Protein AF-A0A7J3M8S8-F1 (afdb_monomer)

pLDDT: mean 86.11, std 14.71, range [33.69, 97.94]

Mean predicted aligned error: 7.75 Å

Secondary structure (DSSP, 8-state):
--HHHHHHHHHHHHHHHHHHH-TT--TTSTTHHHHHHHHHHHHHHHHHHTT---HHHHHHHHHHHHHH-HHHHHHHHHHHHHHHHHHHHHHHHHHTS--PPPHHHHHHHHHHHHHHHH-TTHHHHHHHHHHHHHHTT--SSHHHHHHHHHHHHHHHHHHHHHH--S-----TTTT-

Sequence (176 aa):
MSAINIRNRIFSLLIEEFENYIPQFKPYTLDYQMVVYASRDLETWLKVKLNTEDNRIIYKNLENYLKNEAADLRVSLNLWASMWLNKWRERVRVLSTKFEMPSDYMEKVRKARKIYQDMEYKFELKNMAIKRLVNQ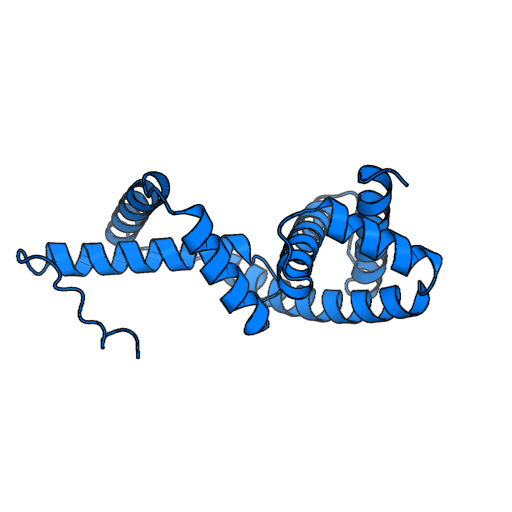GELCMIEFIAENLIIEEIAKRIQKTDKNALLPMLNPLSIY

Foldseek 3Di:
DDLVVLLVVQLVLLQVLVCVVPVPQDCPPPSVVVSVQLSVLVLLLQCLVVVHPDSVVVSVVSVVCVPPPVVVVSVVSSVLSVLQVVVVVVVVVVVVDDDDDDPVLVVLLVVLLVVLVPDPCNVVQLSVQLSVCSVVPNRGPSSVVSVVVSSVVSSVVVVVCVVDVDDPPPPVPPPD

Solvent-accessible surface area (backbone atoms only — not comparable to full-atom values): 10046 Å² total; per-residue (Å²): 132,56,70,67,56,52,51,54,49,51,53,50,52,52,47,58,49,43,47,75,77,33,88,84,62,45,71,90,50,80,54,31,56,56,53,54,51,51,53,51,26,50,51,55,49,47,28,55,76,69,73,41,89,55,65,67,59,53,49,53,51,52,52,49,32,63,73,78,38,46,68,60,49,49,53,53,47,48,54,51,48,55,55,29,48,56,53,44,53,54,50,53,57,53,70,72,47,92,77,83,77,57,68,73,55,52,55,37,44,54,51,18,46,53,55,52,71,71,41,90,62,43,65,60,54,38,51,53,40,35,48,51,40,46,74,72,68,49,54,54,61,41,68,61,50,28,48,49,54,52,30,49,53,43,25,56,49,53,58,51,45,80,74,38,96,61,80,83,74,81,60,86,77,76,81,116

Structure (mmCIF, N/CA/C/O backbone):
data_AF-A0A7J3M8S8-F1
#
_entry.id   AF-A0A7J3M8S8-F1
#
loop_
_atom_site.group_PDB
_atom_site.id
_atom_site.type_symbol
_atom_site.label_atom_id
_atom_site.label_alt_id
_atom_site.label_comp_id
_atom_site.label_asym_id
_atom_site.label_entity_id
_atom_site.label_seq_id
_atom_site.pdbx_PDB_ins_code
_atom_site.Cartn_x
_atom_site.Cartn_y
_atom_site.Cartn_z
_atom_site.occupancy
_atom_site.B_iso_or_equiv
_atom_site.auth_seq_id
_atom_site.auth_comp_id
_atom_site.auth_asym_id
_atom_site.auth_atom_id
_atom_site.pdbx_PDB_model_num
ATOM 1 N N . MET A 1 1 ? 9.195 16.603 -16.903 1.00 60.50 1 MET A N 1
ATOM 2 C CA . MET A 1 1 ? 7.938 16.010 -17.424 1.00 60.50 1 MET A CA 1
ATOM 3 C C . MET A 1 1 ? 6.796 16.432 -16.505 1.00 60.50 1 MET A C 1
ATOM 5 O O . MET A 1 1 ? 7.079 16.876 -15.401 1.00 60.50 1 MET A O 1
ATOM 9 N N . SER A 1 2 ? 5.523 16.336 -16.907 1.00 77.31 2 SER A N 1
ATOM 10 C CA . SER A 1 2 ? 4.421 16.523 -15.944 1.00 77.31 2 SER A CA 1
ATOM 11 C C . SER A 1 2 ? 4.331 15.318 -14.991 1.00 77.31 2 SER A C 1
ATOM 13 O O . SER A 1 2 ? 4.717 14.208 -15.363 1.00 77.31 2 SER A O 1
ATOM 15 N N . ALA A 1 3 ? 3.794 15.505 -13.779 1.00 72.75 3 ALA A N 1
ATOM 16 C CA . ALA A 1 3 ? 3.565 14.406 -12.828 1.00 72.75 3 ALA A CA 1
ATOM 17 C C . ALA A 1 3 ? 2.682 13.290 -13.424 1.00 72.75 3 ALA A C 1
ATOM 19 O O . ALA A 1 3 ? 2.916 12.108 -13.185 1.00 72.75 3 ALA A O 1
ATOM 20 N N . ILE A 1 4 ? 1.716 13.670 -14.267 1.00 76.31 4 ILE A N 1
ATOM 21 C CA . ILE A 1 4 ? 0.846 12.742 -15.001 1.00 76.31 4 ILE A CA 1
ATOM 22 C C . ILE A 1 4 ? 1.667 11.864 -15.954 1.00 76.31 4 ILE A C 1
ATOM 24 O O . ILE A 1 4 ? 1.467 10.653 -15.991 1.00 76.31 4 ILE A O 1
ATOM 28 N N . ASN A 1 5 ? 2.637 12.437 -16.673 1.00 82.88 5 ASN A N 1
ATOM 29 C CA . ASN A 1 5 ? 3.480 11.673 -17.596 1.00 82.88 5 ASN A CA 1
ATOM 30 C C . ASN A 1 5 ? 4.370 10.663 -16.862 1.00 82.88 5 ASN A C 1
ATOM 32 O O . ASN A 1 5 ? 4.528 9.539 -17.333 1.00 82.88 5 ASN A O 1
ATOM 36 N N . ILE A 1 6 ? 4.919 11.036 -15.703 1.00 83.69 6 ILE A N 1
ATOM 37 C CA . ILE A 1 6 ? 5.751 10.135 -14.888 1.00 83.69 6 ILE A CA 1
ATOM 38 C C . ILE A 1 6 ? 4.903 8.985 -14.357 1.00 83.69 6 ILE A C 1
ATOM 40 O O . ILE A 1 6 ? 5.285 7.825 -14.492 1.00 83.69 6 ILE A O 1
A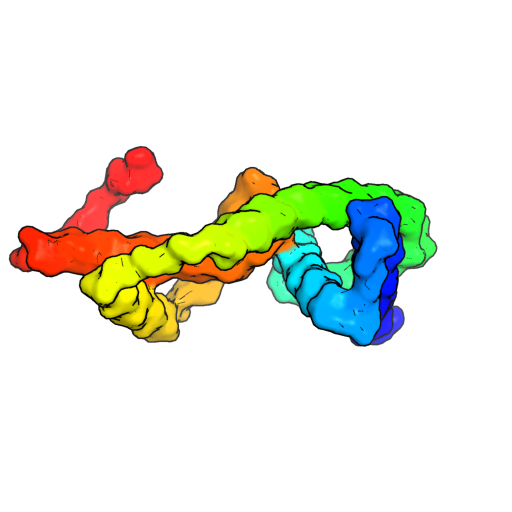TOM 44 N N . ARG A 1 7 ? 3.716 9.291 -13.827 1.00 83.81 7 ARG A N 1
ATOM 45 C CA . ARG A 1 7 ? 2.775 8.276 -13.358 1.00 83.81 7 ARG A CA 1
ATOM 46 C C . ARG A 1 7 ? 2.406 7.306 -14.479 1.00 83.81 7 ARG A C 1
ATOM 48 O O . ARG A 1 7 ? 2.589 6.109 -14.313 1.00 83.81 7 ARG A O 1
ATOM 55 N N . ASN A 1 8 ? 2.012 7.799 -15.652 1.00 87.38 8 ASN A N 1
ATOM 56 C CA . ASN A 1 8 ? 1.704 6.948 -16.808 1.00 87.38 8 ASN A CA 1
ATOM 57 C C . ASN A 1 8 ? 2.889 6.059 -17.222 1.00 87.38 8 ASN A C 1
ATOM 59 O O . ASN A 1 8 ? 2.694 4.908 -17.619 1.00 87.38 8 ASN A O 1
ATOM 63 N N . ARG A 1 9 ? 4.124 6.561 -17.090 1.00 87.69 9 ARG A N 1
ATOM 64 C CA . ARG A 1 9 ? 5.330 5.770 -17.349 1.00 87.69 9 ARG A CA 1
ATOM 65 C C . ARG A 1 9 ? 5.505 4.644 -16.332 1.00 87.69 9 ARG A C 1
ATOM 67 O O . ARG A 1 9 ? 5.770 3.524 -16.745 1.00 87.69 9 ARG A O 1
ATOM 74 N N . ILE A 1 10 ? 5.300 4.911 -15.042 1.00 88.38 10 ILE A N 1
ATOM 75 C CA . ILE A 1 10 ? 5.327 3.882 -13.990 1.00 88.38 10 ILE A CA 1
ATOM 76 C C . ILE A 1 10 ? 4.245 2.825 -14.218 1.00 88.38 10 ILE A C 1
ATOM 78 O O . ILE A 1 10 ? 4.536 1.639 -14.119 1.00 88.38 10 ILE A O 1
ATOM 82 N N . PHE A 1 11 ? 3.027 3.232 -14.584 1.00 91.25 11 PHE A N 1
ATOM 83 C CA . PHE A 1 11 ? 1.962 2.297 -14.958 1.00 91.25 11 PHE A CA 1
ATOM 84 C C . PHE A 1 11 ? 2.388 1.387 -16.112 1.00 91.25 11 PHE A C 1
ATOM 86 O O . PHE A 1 11 ? 2.192 0.181 -16.031 1.00 91.25 11 PHE A O 1
ATOM 93 N N . SER A 1 12 ? 2.990 1.959 -17.159 1.00 91.25 12 SER A N 1
ATOM 94 C CA . SER A 1 12 ? 3.460 1.190 -18.318 1.00 91.25 12 SER A CA 1
ATOM 95 C C . SER A 1 12 ? 4.532 0.177 -17.913 1.00 91.25 12 SER A C 1
ATOM 97 O O . SER A 1 12 ? 4.434 -0.987 -18.273 1.00 91.25 12 SER A O 1
ATOM 99 N N . LEU A 1 13 ? 5.499 0.592 -17.088 1.00 91.44 13 LEU A N 1
ATOM 100 C CA . LEU A 1 13 ? 6.536 -0.308 -16.586 1.00 91.44 13 LEU A CA 1
ATOM 101 C C . LEU A 1 13 ? 5.948 -1.431 -15.719 1.00 91.44 13 LEU A C 1
ATOM 103 O O . LEU A 1 13 ? 6.308 -2.584 -15.896 1.00 91.44 13 LEU A O 1
ATOM 107 N N . LEU A 1 14 ? 5.013 -1.126 -14.814 1.00 94.06 14 LEU A N 1
ATOM 108 C CA . LEU A 1 14 ? 4.341 -2.152 -14.006 1.00 94.06 14 LEU A CA 1
ATOM 109 C C . LEU A 1 14 ? 3.546 -3.141 -14.869 1.00 94.06 14 LEU A C 1
ATOM 111 O O . LEU A 1 14 ? 3.531 -4.327 -14.555 1.00 94.06 14 LEU A O 1
ATOM 115 N N . ILE A 1 15 ? 2.903 -2.670 -15.942 1.00 93.75 15 ILE A N 1
ATOM 116 C CA . ILE A 1 15 ? 2.214 -3.532 -16.912 1.00 93.75 15 ILE A CA 1
ATOM 117 C C . ILE A 1 15 ? 3.210 -4.488 -17.567 1.00 93.75 15 ILE A C 1
ATOM 119 O O . ILE A 1 15 ? 2.980 -5.692 -17.516 1.00 93.75 15 ILE A O 1
ATOM 123 N N . GLU A 1 16 ? 4.321 -3.972 -18.100 1.00 92.06 16 GLU A N 1
ATOM 124 C CA . GLU A 1 16 ? 5.372 -4.791 -18.718 1.00 92.06 16 GLU A CA 1
ATOM 125 C C . GLU A 1 16 ? 5.903 -5.851 -17.740 1.00 92.06 16 GLU A C 1
ATOM 127 O O . GLU A 1 16 ? 6.060 -7.018 -18.097 1.00 92.06 16 GLU A O 1
ATOM 132 N N . GLU A 1 17 ? 6.140 -5.476 -16.479 1.00 91.69 17 GLU A N 1
ATOM 133 C CA . GLU A 1 17 ? 6.574 -6.430 -15.457 1.00 91.69 17 GLU A CA 1
ATOM 134 C C . GLU A 1 17 ? 5.499 -7.490 -15.174 1.00 91.69 17 GLU A C 1
ATOM 136 O O . GLU A 1 17 ? 5.804 -8.678 -15.083 1.00 91.69 17 GLU A O 1
ATOM 141 N N . PHE A 1 18 ? 4.226 -7.109 -15.064 1.00 93.75 18 PHE A N 1
ATOM 142 C CA . PHE A 1 18 ? 3.140 -8.055 -14.793 1.00 93.75 18 PHE A CA 1
ATOM 143 C C . PHE A 1 18 ? 2.870 -9.014 -15.951 1.00 93.75 18 PHE A C 1
ATOM 145 O O . PHE A 1 18 ? 2.607 -10.188 -15.687 1.00 93.75 18 PHE A O 1
ATOM 152 N N . GLU A 1 19 ? 3.007 -8.571 -17.200 1.00 92.44 19 GLU A N 1
ATOM 153 C CA . GLU A 1 19 ? 2.948 -9.438 -18.384 1.00 92.44 19 GLU A CA 1
ATOM 154 C C . GLU A 1 19 ? 4.028 -10.532 -18.336 1.00 92.44 19 GLU A C 1
ATOM 156 O O . GLU A 1 19 ? 3.752 -11.683 -18.675 1.00 92.44 19 GLU A O 1
ATOM 161 N N . ASN A 1 20 ? 5.221 -10.221 -17.813 1.00 90.38 20 ASN A N 1
ATOM 162 C CA . ASN A 1 20 ? 6.291 -11.209 -17.636 1.00 90.38 20 ASN A CA 1
ATOM 163 C C . ASN A 1 20 ? 5.973 -12.248 -16.545 1.00 90.38 20 ASN A C 1
ATOM 165 O O . ASN A 1 20 ? 6.378 -13.406 -16.651 1.00 90.38 20 ASN A O 1
ATOM 169 N N . TYR A 1 21 ? 5.263 -11.855 -15.482 1.00 90.38 21 TYR A N 1
ATOM 170 C CA . TYR A 1 21 ? 4.951 -12.739 -14.350 1.00 90.38 21 TYR A CA 1
ATOM 171 C C . TYR A 1 21 ? 3.628 -13.503 -14.486 1.00 90.38 21 TYR A C 1
ATOM 173 O O . TYR A 1 21 ? 3.411 -14.484 -13.762 1.00 90.38 21 TYR A O 1
ATOM 181 N N . ILE A 1 22 ? 2.711 -13.032 -15.333 1.00 90.06 22 ILE A N 1
ATOM 182 C CA . ILE A 1 22 ? 1.343 -13.540 -15.452 1.00 90.06 22 ILE A CA 1
ATOM 183 C C . ILE A 1 22 ? 0.991 -13.646 -16.948 1.00 90.06 22 ILE A C 1
ATOM 185 O O . ILE A 1 22 ? 0.472 -12.693 -17.524 1.00 90.06 22 ILE A O 1
ATOM 189 N N . PRO A 1 23 ? 1.199 -14.816 -17.581 1.00 87.62 23 PRO A N 1
ATOM 190 C CA . PRO A 1 23 ? 0.982 -14.992 -19.023 1.00 87.62 23 PRO A CA 1
ATOM 191 C C . PRO A 1 23 ? -0.430 -14.640 -19.519 1.00 87.62 23 PRO A C 1
ATOM 193 O O . PRO A 1 23 ? -0.613 -14.266 -20.672 1.00 87.62 23 PRO A O 1
ATOM 196 N N . GLN A 1 24 ? -1.443 -14.777 -18.661 1.00 89.50 24 GLN A N 1
ATOM 197 C CA . GLN A 1 24 ? -2.843 -14.478 -18.970 1.00 89.50 24 GLN A CA 1
ATOM 198 C C . GLN A 1 24 ? -3.287 -13.053 -18.605 1.00 89.50 24 GLN A C 1
ATOM 200 O O . GLN A 1 24 ? -4.478 -12.759 -18.711 1.00 89.50 24 GLN A O 1
ATOM 205 N N . PHE A 1 25 ? -2.376 -12.201 -18.130 1.00 90.12 25 PHE A N 1
ATOM 206 C CA . PHE A 1 25 ? -2.689 -10.844 -17.690 1.00 90.12 25 PHE A CA 1
ATOM 207 C C . PHE A 1 25 ? -3.166 -9.977 -18.853 1.00 90.12 25 PHE A C 1
ATOM 209 O O . PHE A 1 25 ? -2.545 -9.932 -19.915 1.00 90.12 25 PHE A O 1
ATOM 216 N N . LYS A 1 26 ? -4.292 -9.286 -18.655 1.00 89.75 26 LYS A N 1
ATOM 217 C CA . LYS A 1 26 ? -4.911 -8.424 -19.668 1.00 89.75 26 LYS A CA 1
ATOM 218 C C . LYS A 1 26 ? -5.024 -6.986 -19.151 1.00 89.75 26 LYS A C 1
ATOM 220 O O . LYS A 1 26 ? -6.076 -6.623 -18.608 1.00 89.75 26 LYS A O 1
ATOM 225 N N . PRO A 1 27 ? -4.006 -6.130 -19.369 1.00 83.31 27 PRO A N 1
ATOM 226 C CA . PRO A 1 27 ? -3.895 -4.810 -18.735 1.00 83.31 27 PRO A CA 1
ATOM 227 C C . PRO A 1 27 ? -5.006 -3.814 -19.089 1.00 83.31 27 PRO A C 1
ATOM 229 O O . PRO A 1 27 ? -5.148 -2.811 -18.403 1.00 83.31 27 PRO A O 1
ATOM 232 N N . TYR A 1 28 ? -5.811 -4.078 -20.121 1.00 82.81 28 TYR A N 1
ATOM 233 C CA . TYR A 1 28 ? -6.935 -3.228 -20.543 1.00 82.81 28 TYR A CA 1
ATOM 234 C C . TYR A 1 28 ? -8.309 -3.813 -20.176 1.00 82.81 28 TYR A C 1
ATOM 236 O O . TYR A 1 28 ? -9.319 -3.500 -20.803 1.00 82.81 28 TYR A O 1
ATOM 244 N N . THR A 1 29 ? -8.351 -4.698 -19.178 1.00 87.56 29 THR A N 1
ATOM 245 C CA . THR A 1 29 ? -9.580 -5.313 -18.653 1.00 87.56 29 THR A CA 1
ATOM 246 C C . THR A 1 29 ? -9.684 -5.098 -17.137 1.00 87.56 29 THR A C 1
ATOM 248 O O . THR A 1 29 ? -9.144 -4.126 -16.612 1.00 87.56 29 THR A O 1
ATOM 251 N N . LEU A 1 30 ? -10.361 -5.990 -16.407 1.00 83.31 30 LEU A N 1
ATOM 252 C CA . LEU A 1 30 ? -10.434 -5.940 -14.943 1.00 83.31 30 LEU A CA 1
ATOM 253 C C . LEU A 1 30 ? -9.051 -6.043 -14.278 1.00 83.31 30 LEU A C 1
ATOM 255 O O . LEU A 1 30 ? -8.853 -5.472 -13.204 1.00 83.31 30 LEU A O 1
ATOM 259 N N . ASP A 1 31 ? -8.077 -6.680 -14.934 1.00 87.00 31 ASP A N 1
ATOM 260 C CA . ASP A 1 31 ? -6.715 -6.805 -14.406 1.00 87.00 31 ASP A CA 1
ATOM 261 C C . ASP A 1 31 ? -6.000 -5.448 -14.277 1.00 87.00 31 ASP A C 1
ATOM 263 O O . ASP A 1 31 ? -5.075 -5.316 -13.473 1.00 87.00 31 ASP A O 1
ATOM 267 N N . TYR A 1 32 ? -6.467 -4.403 -14.980 1.00 89.50 32 TYR A N 1
ATOM 268 C CA . TYR A 1 32 ? -5.961 -3.035 -14.822 1.00 89.50 32 TYR A CA 1
ATOM 269 C C . TYR A 1 32 ? -6.022 -2.560 -13.365 1.00 89.50 32 TYR A C 1
ATOM 271 O O . TYR A 1 32 ? -5.152 -1.825 -12.892 1.00 89.50 32 TYR A O 1
ATOM 279 N N . GLN A 1 33 ? -7.028 -3.018 -12.616 1.00 89.50 33 GLN A N 1
ATOM 280 C CA . GLN A 1 33 ? -7.192 -2.661 -11.215 1.00 89.50 33 GLN A CA 1
ATOM 281 C C . GLN A 1 33 ? -5.999 -3.124 -10.359 1.00 89.50 33 GLN A C 1
ATOM 283 O O . GLN A 1 33 ? -5.629 -2.436 -9.407 1.00 89.50 33 GLN A O 1
ATOM 288 N N . MET A 1 34 ? -5.346 -4.235 -10.722 1.00 92.00 34 MET A N 1
ATOM 289 C CA . MET A 1 34 ? -4.115 -4.700 -10.073 1.00 92.00 34 MET A CA 1
ATOM 290 C C . MET A 1 34 ? -2.977 -3.689 -10.249 1.00 92.00 34 MET A C 1
ATOM 292 O O . MET A 1 34 ? -2.287 -3.372 -9.284 1.00 92.00 34 MET A O 1
ATOM 296 N N . VAL A 1 35 ? -2.831 -3.121 -11.451 1.00 93.88 35 VAL A N 1
ATOM 297 C CA . VAL A 1 35 ? -1.833 -2.077 -11.752 1.00 93.88 35 VAL A CA 1
ATOM 298 C C . VAL A 1 35 ? -2.102 -0.823 -10.933 1.00 93.88 35 VAL A C 1
ATOM 300 O O . VAL A 1 35 ? -1.180 -0.235 -10.372 1.00 93.88 35 VAL A O 1
ATOM 303 N N . VAL A 1 36 ? -3.372 -0.430 -10.806 1.00 92.50 36 VAL A N 1
ATOM 304 C CA . VAL A 1 36 ? -3.771 0.719 -9.983 1.00 92.50 36 VAL A CA 1
ATOM 305 C C . VAL A 1 36 ? -3.395 0.500 -8.516 1.00 92.50 36 VAL A C 1
ATOM 307 O O . VAL A 1 36 ? -2.874 1.422 -7.885 1.00 92.50 36 VAL A O 1
ATOM 310 N N . TYR A 1 37 ? -3.638 -0.694 -7.967 1.00 93.88 37 TYR A N 1
ATOM 311 C CA . TYR A 1 37 ? -3.239 -1.018 -6.596 1.00 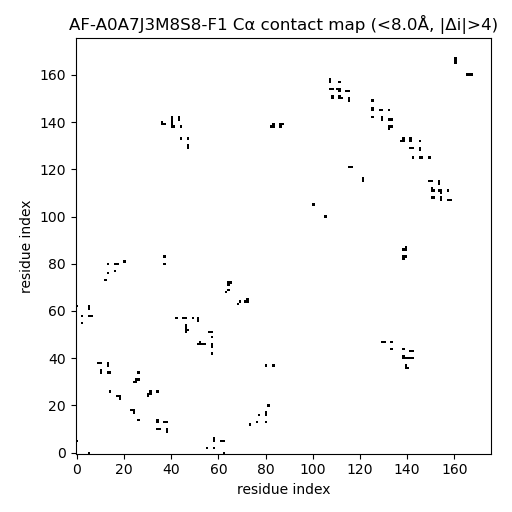93.88 37 TYR A CA 1
ATOM 312 C C . TYR A 1 37 ? -1.721 -1.008 -6.430 1.00 93.88 37 TYR A C 1
ATOM 314 O O . TYR A 1 37 ? -1.223 -0.313 -5.547 1.00 93.88 37 TYR A O 1
ATOM 322 N N . ALA A 1 38 ? -0.992 -1.686 -7.315 1.00 96.00 38 ALA A N 1
ATOM 323 C CA . ALA A 1 38 ? 0.464 -1.732 -7.278 1.00 96.00 38 ALA A CA 1
ATOM 324 C C . ALA A 1 38 ? 1.092 -0.338 -7.394 1.00 96.00 38 ALA A C 1
ATOM 326 O O . ALA A 1 38 ? 1.974 0.004 -6.616 1.00 96.00 38 ALA A O 1
ATOM 327 N N . SER A 1 39 ? 0.600 0.515 -8.296 1.00 94.38 39 SER A N 1
ATOM 328 C CA . SER A 1 39 ? 1.100 1.887 -8.433 1.00 94.38 39 SER A CA 1
ATOM 329 C C . SER A 1 39 ? 0.896 2.704 -7.159 1.00 94.38 39 SER A C 1
ATOM 331 O O . SER A 1 39 ? 1.789 3.457 -6.780 1.00 94.38 39 SER A O 1
ATOM 333 N N . ARG A 1 40 ? -0.260 2.580 -6.494 1.00 94.00 40 ARG A N 1
ATOM 334 C CA . ARG A 1 40 ? -0.525 3.289 -5.231 1.00 94.00 40 ARG A CA 1
ATOM 335 C C . ARG A 1 40 ? 0.372 2.783 -4.109 1.00 94.00 40 ARG A C 1
ATOM 337 O O . ARG A 1 40 ? 0.948 3.580 -3.379 1.00 94.00 40 ARG A O 1
ATOM 344 N N . ASP A 1 41 ? 0.513 1.469 -4.001 1.00 96.81 41 ASP A N 1
ATOM 345 C CA . ASP A 1 41 ? 1.382 0.845 -3.010 1.00 96.81 41 ASP A CA 1
ATOM 346 C C . ASP A 1 41 ? 2.856 1.222 -3.220 1.00 96.81 41 ASP A C 1
ATOM 348 O O . ASP A 1 41 ? 3.564 1.496 -2.251 1.00 96.81 41 ASP A O 1
ATOM 352 N N . LEU A 1 42 ? 3.311 1.309 -4.475 1.00 95.75 42 LEU A N 1
ATOM 353 C CA . LEU A 1 42 ? 4.652 1.777 -4.818 1.00 95.75 42 LEU A CA 1
ATOM 354 C C . LEU A 1 42 ? 4.858 3.238 -4.405 1.00 95.75 42 LEU A C 1
ATOM 356 O O . LEU A 1 42 ? 5.8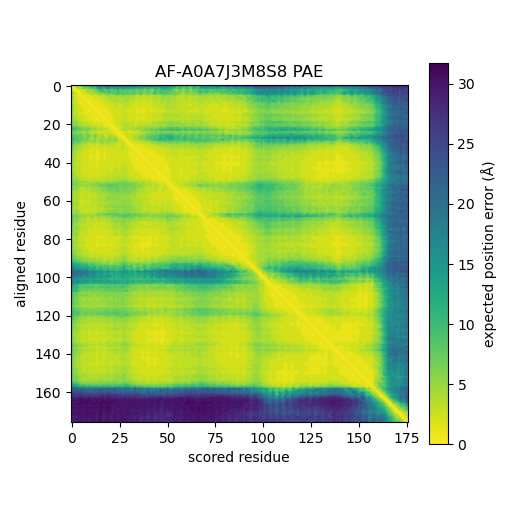76 3.555 -3.795 1.00 95.75 42 LEU A O 1
ATOM 360 N N . GLU A 1 43 ? 3.898 4.123 -4.693 1.00 93.69 43 GLU A N 1
ATOM 361 C CA . GLU A 1 43 ? 3.945 5.525 -4.254 1.00 93.69 43 GLU A CA 1
ATOM 362 C C . GLU A 1 43 ? 4.055 5.617 -2.721 1.00 93.69 43 GLU A C 1
ATOM 364 O O . GLU A 1 43 ? 4.928 6.319 -2.206 1.00 93.69 43 GLU A O 1
ATOM 369 N N . THR A 1 44 ? 3.235 4.865 -1.982 1.00 95.62 44 THR A N 1
ATOM 370 C CA . THR A 1 44 ? 3.275 4.821 -0.510 1.00 95.62 44 THR A CA 1
ATOM 371 C C . THR A 1 44 ? 4.592 4.254 0.015 1.00 95.62 44 THR A C 1
ATOM 373 O O . THR A 1 44 ? 5.167 4.786 0.965 1.00 95.62 44 THR A O 1
ATOM 376 N N . TRP A 1 45 ? 5.124 3.211 -0.615 1.00 96.50 45 TRP A N 1
ATOM 377 C CA . TRP A 1 45 ? 6.426 2.657 -0.259 1.00 96.50 45 TRP A CA 1
ATOM 378 C C . TRP A 1 45 ? 7.558 3.671 -0.482 1.00 96.50 45 TRP A C 1
ATOM 380 O O . TRP A 1 45 ? 8.391 3.867 0.405 1.00 96.50 45 TRP A O 1
ATOM 390 N N . LEU A 1 46 ? 7.554 4.374 -1.620 1.00 94.44 46 LEU A N 1
ATOM 391 C CA . LEU A 1 46 ? 8.537 5.410 -1.944 1.00 94.44 46 LEU A CA 1
ATOM 392 C C . LEU A 1 46 ? 8.470 6.590 -0.973 1.00 94.44 46 LEU A C 1
ATOM 394 O O . LEU A 1 46 ? 9.523 7.062 -0.550 1.00 94.44 46 LEU A O 1
ATOM 398 N N . LYS A 1 47 ? 7.272 7.027 -0.558 1.00 94.62 47 LYS A N 1
ATOM 399 C CA . LYS A 1 47 ? 7.104 8.047 0.498 1.00 94.62 47 LYS A CA 1
ATOM 400 C C . LYS A 1 47 ? 7.868 7.684 1.759 1.00 94.62 47 LYS A C 1
ATOM 402 O O . LYS A 1 47 ? 8.635 8.486 2.289 1.00 94.62 47 LYS A O 1
ATOM 407 N N . VAL A 1 48 ? 7.702 6.443 2.214 1.00 95.56 48 VAL A N 1
ATOM 408 C CA . VAL A 1 48 ? 8.378 5.958 3.418 1.00 95.56 48 VAL A CA 1
ATOM 409 C C . VAL A 1 48 ? 9.888 5.866 3.205 1.00 95.56 48 VAL A C 1
ATOM 411 O O . VAL A 1 48 ? 10.641 6.340 4.053 1.00 95.56 48 VAL A O 1
ATOM 414 N N . LYS A 1 49 ? 10.353 5.293 2.086 1.00 93.31 49 LYS A N 1
ATOM 415 C CA . LYS A 1 49 ? 11.794 5.105 1.830 1.00 93.31 49 LYS A CA 1
ATOM 416 C C . LYS A 1 49 ? 12.549 6.407 1.586 1.00 93.31 49 LYS A C 1
ATOM 418 O O . LYS A 1 49 ? 13.700 6.512 1.992 1.00 93.31 49 LYS A O 1
ATOM 423 N N . LEU A 1 50 ? 11.899 7.400 0.990 1.00 92.12 50 LEU A N 1
ATOM 424 C CA . LEU A 1 50 ? 12.451 8.742 0.791 1.00 92.12 50 LEU A CA 1
ATOM 425 C C . LEU A 1 50 ? 12.175 9.678 1.979 1.00 92.12 50 LEU A C 1
ATOM 427 O O . LEU A 1 50 ? 12.567 10.841 1.935 1.00 92.12 50 LEU A O 1
ATOM 431 N N . ASN A 1 51 ? 11.494 9.183 3.021 1.00 92.94 51 ASN A N 1
ATOM 432 C CA . ASN A 1 51 ? 11.070 9.940 4.197 1.00 92.94 51 ASN A CA 1
ATOM 433 C C . ASN A 1 51 ? 10.391 11.278 3.835 1.00 92.94 51 ASN A C 1
ATOM 435 O O . ASN A 1 51 ? 10.734 12.337 4.362 1.00 92.94 51 ASN A O 1
ATOM 439 N N . THR A 1 52 ? 9.437 11.233 2.904 1.00 92.19 52 THR A N 1
ATOM 440 C CA . THR A 1 52 ? 8.708 12.407 2.419 1.00 92.19 52 THR A CA 1
ATOM 441 C C . THR A 1 52 ? 7.241 12.093 2.170 1.00 92.19 52 THR A C 1
ATOM 443 O O . THR A 1 52 ? 6.902 11.025 1.673 1.00 92.19 52 THR A O 1
ATOM 446 N N . GLU A 1 53 ? 6.370 13.053 2.465 1.00 87.38 53 GLU A N 1
ATOM 447 C CA . GLU A 1 53 ? 4.951 12.994 2.093 1.00 87.38 53 GLU A CA 1
ATOM 448 C C . GLU A 1 53 ? 4.666 13.754 0.782 1.00 87.38 53 GLU A C 1
ATOM 450 O O . GLU A 1 53 ? 3.559 13.692 0.244 1.00 87.38 53 GLU A O 1
ATOM 455 N N . ASP A 1 54 ? 5.662 14.468 0.239 1.00 89.00 54 ASP A N 1
ATOM 456 C CA . ASP A 1 54 ? 5.505 15.293 -0.957 1.00 89.00 54 ASP A CA 1
ATOM 457 C C . ASP A 1 54 ? 5.702 14.470 -2.236 1.00 89.00 54 ASP A C 1
ATOM 459 O O . ASP A 1 54 ? 6.821 14.151 -2.652 1.00 89.00 54 ASP A O 1
ATOM 463 N N . ASN A 1 55 ? 4.592 14.198 -2.922 1.00 86.50 55 ASN A N 1
ATOM 464 C CA . ASN A 1 55 ? 4.581 13.504 -4.209 1.00 86.50 55 ASN A CA 1
ATOM 465 C C . ASN A 1 55 ? 5.493 14.161 -5.261 1.00 86.50 55 ASN A C 1
ATOM 467 O O . ASN A 1 55 ? 6.019 13.470 -6.131 1.00 86.50 55 ASN A O 1
ATOM 471 N N . ARG A 1 56 ? 5.721 15.481 -5.203 1.00 87.88 56 ARG A N 1
ATOM 472 C CA . ARG A 1 56 ? 6.605 16.181 -6.150 1.00 87.88 56 ARG A CA 1
ATOM 473 C C . ARG A 1 56 ? 8.049 15.712 -6.015 1.00 87.88 56 ARG A C 1
ATOM 475 O O . ARG A 1 56 ? 8.739 15.599 -7.025 1.00 87.88 56 ARG A O 1
ATOM 482 N N . ILE A 1 57 ? 8.491 15.408 -4.794 1.00 89.19 57 ILE A N 1
ATOM 483 C CA . ILE A 1 57 ? 9.836 14.889 -4.524 1.00 89.19 57 ILE A CA 1
ATOM 484 C C . ILE A 1 57 ? 9.968 13.479 -5.103 1.00 89.19 57 ILE A C 1
ATOM 486 O O . ILE A 1 57 ? 10.945 13.190 -5.791 1.00 89.19 57 ILE A O 1
ATOM 490 N N . ILE A 1 58 ? 8.955 12.631 -4.911 1.00 90.62 58 ILE A N 1
ATOM 491 C CA . ILE A 1 58 ? 8.919 11.274 -5.477 1.00 90.62 58 ILE A CA 1
ATOM 492 C C . ILE A 1 58 ? 9.004 11.328 -6.999 1.00 90.62 58 ILE A C 1
ATOM 494 O O . ILE A 1 58 ? 9.882 10.707 -7.591 1.00 90.62 58 ILE A O 1
ATOM 498 N N . TYR A 1 59 ? 8.132 12.110 -7.640 1.00 89.50 59 TYR A N 1
ATOM 499 C CA . TYR A 1 59 ? 8.104 12.206 -9.096 1.00 89.50 59 TYR A CA 1
ATOM 500 C C . TYR A 1 59 ? 9.391 12.804 -9.660 1.00 89.50 59 TYR A C 1
ATOM 502 O O . TYR A 1 59 ? 9.884 12.313 -10.671 1.00 89.50 59 TYR A O 1
ATOM 510 N N . LYS A 1 60 ? 9.991 13.796 -8.993 1.00 89.62 60 LYS A N 1
ATOM 511 C CA . LYS A 1 60 ? 11.293 14.340 -9.396 1.00 89.62 60 LYS A CA 1
ATOM 512 C C . LYS A 1 60 ? 12.399 13.281 -9.333 1.00 89.62 60 LYS A C 1
ATOM 514 O O . LYS A 1 60 ? 13.187 13.189 -10.270 1.00 89.62 60 LYS A O 1
ATOM 519 N N . ASN A 1 61 ? 12.442 12.475 -8.270 1.00 88.81 61 ASN A N 1
ATOM 520 C CA . ASN A 1 61 ? 13.411 11.382 -8.148 1.00 88.81 61 ASN A CA 1
ATOM 521 C C . ASN A 1 61 ? 13.188 10.314 -9.224 1.00 88.81 61 ASN A C 1
ATOM 523 O O . ASN A 1 61 ? 14.133 9.935 -9.909 1.00 88.81 61 ASN A O 1
ATOM 527 N N . LEU A 1 62 ? 11.941 9.888 -9.441 1.00 88.81 62 LEU A N 1
ATOM 528 C CA . LEU A 1 62 ? 11.601 8.935 -10.501 1.00 88.81 62 LEU A CA 1
ATOM 529 C C . LEU A 1 62 ? 11.960 9.468 -11.893 1.00 88.81 62 LEU A C 1
ATOM 531 O O . LEU A 1 62 ? 12.494 8.722 -12.707 1.00 88.81 62 LEU A O 1
ATOM 535 N N . GLU A 1 63 ? 11.719 10.752 -12.173 1.00 89.75 63 GLU A N 1
ATOM 536 C CA . GLU A 1 63 ? 12.134 11.376 -13.434 1.00 89.75 63 GLU A CA 1
ATOM 537 C C . GLU A 1 63 ? 13.658 11.355 -13.603 1.00 89.75 63 GLU A C 1
ATOM 539 O O . GLU A 1 63 ? 14.141 11.108 -14.707 1.00 89.75 63 GLU A O 1
ATOM 544 N N . ASN A 1 64 ? 14.415 11.591 -12.529 1.00 89.62 64 ASN A N 1
ATOM 545 C CA . ASN A 1 64 ? 15.873 11.524 -12.554 1.00 89.62 64 ASN A CA 1
ATOM 546 C C . ASN A 1 64 ? 16.368 10.104 -12.866 1.00 89.62 64 ASN A C 1
ATOM 548 O O . ASN A 1 64 ? 17.188 9.935 -13.766 1.00 89.62 64 ASN A O 1
ATOM 552 N N . TYR A 1 65 ? 15.816 9.089 -12.195 1.00 89.00 65 TYR A N 1
ATOM 553 C CA . TYR A 1 65 ? 16.139 7.686 -12.464 1.00 89.00 65 TYR A CA 1
ATOM 554 C C . TYR A 1 65 ? 15.774 7.274 -13.893 1.00 89.00 65 TYR A C 1
ATOM 556 O O . TYR A 1 65 ? 16.581 6.665 -14.583 1.00 89.00 65 TYR A O 1
ATOM 564 N N . LEU A 1 66 ? 14.603 7.680 -14.393 1.00 87.94 66 LEU A N 1
ATOM 565 C CA . LEU A 1 66 ? 14.190 7.405 -15.774 1.00 87.94 66 LEU A CA 1
ATOM 566 C C . LEU A 1 66 ? 15.126 8.023 -16.822 1.00 87.94 66 LEU A C 1
ATOM 568 O O . LEU A 1 66 ? 15.220 7.495 -17.927 1.00 87.94 66 LEU A O 1
ATOM 572 N N . LYS A 1 67 ? 15.775 9.150 -16.510 1.00 88.62 67 LYS A N 1
ATOM 573 C CA . LYS A 1 67 ? 16.685 9.848 -17.429 1.00 88.62 67 LYS A CA 1
ATOM 574 C C . LYS A 1 67 ? 18.110 9.314 -17.372 1.00 88.62 67 LYS A C 1
ATOM 576 O O . LYS A 1 67 ? 18.726 9.160 -18.420 1.00 88.62 67 LYS A O 1
ATOM 581 N N . ASN A 1 68 ? 18.617 9.068 -16.169 1.00 91.06 68 ASN A N 1
ATOM 582 C CA . ASN A 1 68 ? 20.045 8.849 -15.948 1.00 91.06 68 ASN A CA 1
ATOM 583 C C . ASN A 1 68 ? 20.388 7.386 -15.635 1.00 91.06 68 ASN A C 1
ATOM 585 O O . ASN A 1 68 ? 21.494 6.951 -15.926 1.00 91.06 68 ASN A O 1
ATOM 589 N N . GLU A 1 69 ? 19.448 6.624 -15.072 1.00 90.19 69 GLU A N 1
ATOM 590 C CA . GLU A 1 69 ? 19.682 5.297 -14.477 1.00 90.19 69 GLU A CA 1
ATOM 591 C C . GLU A 1 69 ? 18.515 4.340 -14.803 1.00 90.19 69 GLU A C 1
ATOM 593 O O . GLU A 1 69 ? 18.025 3.577 -13.969 1.00 90.19 69 GLU A O 1
ATOM 598 N N . ALA A 1 70 ? 18.008 4.405 -16.040 1.00 87.69 70 ALA A N 1
ATOM 599 C CA . ALA A 1 70 ? 16.773 3.716 -16.424 1.00 87.69 70 ALA A CA 1
ATOM 600 C C . ALA A 1 70 ? 16.859 2.185 -16.274 1.00 87.69 70 ALA A C 1
ATOM 602 O O . ALA A 1 70 ? 15.861 1.540 -15.950 1.00 87.69 70 ALA A O 1
ATOM 603 N N . ALA A 1 71 ? 18.044 1.608 -16.501 1.00 89.56 71 ALA A N 1
ATOM 604 C CA . ALA A 1 71 ? 18.285 0.178 -16.332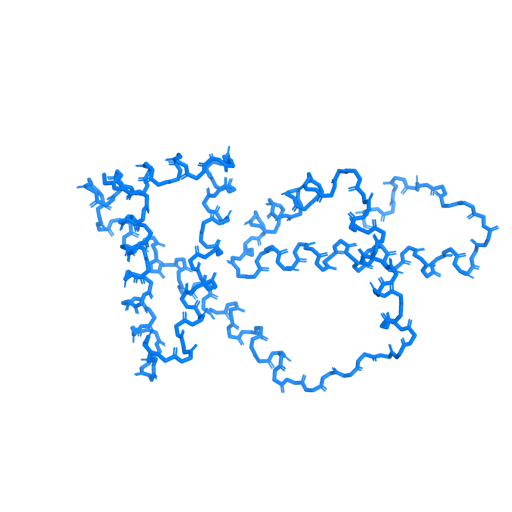 1.00 89.56 71 ALA A CA 1
ATOM 605 C C . ALA A 1 71 ? 18.171 -0.245 -14.857 1.00 89.56 71 ALA A C 1
ATOM 607 O O . ALA A 1 71 ? 17.464 -1.205 -14.550 1.00 89.56 71 ALA A O 1
ATOM 608 N N . ASP A 1 72 ? 18.782 0.516 -13.947 1.00 89.62 72 ASP A N 1
ATOM 609 C CA . ASP A 1 72 ? 18.765 0.236 -12.508 1.00 89.62 72 ASP A CA 1
ATOM 610 C C . ASP A 1 72 ? 17.368 0.420 -11.916 1.00 89.62 72 ASP A C 1
ATOM 612 O O . ASP A 1 72 ? 16.913 -0.390 -11.099 1.00 89.62 72 ASP A O 1
ATOM 616 N N . LEU A 1 73 ? 16.639 1.438 -12.384 1.00 89.69 73 LEU A N 1
ATOM 617 C CA . LEU A 1 73 ? 15.233 1.617 -12.040 1.00 89.69 73 LEU A CA 1
ATOM 618 C C . LEU A 1 73 ? 14.407 0.402 -12.460 1.00 89.69 73 LEU A C 1
ATOM 620 O O . LEU A 1 73 ? 13.578 -0.063 -11.680 1.00 89.69 73 LEU A O 1
ATOM 624 N N . ARG A 1 74 ? 14.631 -0.123 -13.669 1.00 89.75 74 ARG A N 1
ATOM 625 C CA . ARG A 1 74 ? 13.904 -1.294 -14.168 1.00 89.75 74 ARG A CA 1
ATOM 626 C C . ARG A 1 74 ? 14.193 -2.536 -13.331 1.00 89.75 74 ARG A C 1
ATOM 628 O O . ARG A 1 74 ? 13.254 -3.224 -12.949 1.00 89.75 74 ARG A O 1
ATOM 635 N N . VAL A 1 75 ? 15.456 -2.790 -12.986 1.00 92.06 75 VAL A N 1
ATOM 636 C CA . VAL A 1 75 ? 15.838 -3.911 -12.106 1.00 92.06 75 VAL A CA 1
ATOM 637 C C . VAL A 1 75 ? 15.190 -3.767 -10.728 1.00 92.06 75 VAL A C 1
ATOM 639 O O . VAL A 1 75 ? 14.598 -4.715 -10.212 1.00 92.06 75 VAL A O 1
ATOM 642 N N . SER A 1 76 ? 15.238 -2.566 -10.151 1.00 92.12 76 SER A N 1
ATOM 643 C CA . SER A 1 76 ? 14.638 -2.279 -8.844 1.00 92.12 76 SER A CA 1
ATOM 644 C C . SER A 1 76 ? 13.120 -2.460 -8.860 1.00 92.12 76 SER A C 1
ATOM 646 O O . SER A 1 76 ? 12.548 -3.038 -7.935 1.00 92.12 76 SER A O 1
ATOM 648 N N . LEU A 1 77 ? 12.463 -1.994 -9.924 1.00 92.94 77 LEU A N 1
ATOM 649 C CA . LEU A 1 77 ? 11.022 -2.117 -10.096 1.00 92.94 77 LEU A CA 1
ATOM 650 C C . LEU A 1 77 ? 10.604 -3.570 -10.333 1.00 92.94 77 LEU A C 1
ATOM 652 O O . LEU A 1 77 ? 9.616 -3.997 -9.746 1.00 92.94 77 LEU A O 1
ATOM 656 N N . ASN A 1 78 ? 11.361 -4.338 -11.120 1.00 93.00 78 ASN A N 1
ATOM 657 C CA . ASN A 1 78 ? 11.133 -5.768 -11.316 1.00 93.00 78 ASN A CA 1
ATOM 658 C C . ASN A 1 78 ? 11.198 -6.532 -9.983 1.00 93.00 78 ASN A C 1
ATOM 660 O O . ASN A 1 78 ? 10.278 -7.288 -9.660 1.00 93.00 78 ASN A O 1
ATOM 664 N N . LEU A 1 79 ? 12.236 -6.283 -9.174 1.00 94.56 79 LEU A N 1
ATOM 665 C CA . LEU A 1 79 ? 12.370 -6.887 -7.849 1.00 94.56 79 LEU A CA 1
ATOM 666 C C . LEU A 1 79 ? 11.183 -6.509 -6.956 1.00 94.56 79 LEU A C 1
ATOM 668 O O . LEU A 1 79 ? 10.537 -7.388 -6.383 1.00 94.56 79 LEU A O 1
ATOM 672 N N . TRP A 1 80 ? 10.851 -5.219 -6.879 1.00 96.38 80 TRP A N 1
ATOM 673 C CA . TRP A 1 80 ? 9.719 -4.737 -6.091 1.00 96.38 80 TRP A CA 1
ATOM 674 C C . TRP A 1 80 ? 8.389 -5.357 -6.548 1.00 96.38 80 TRP A C 1
ATOM 676 O O . TRP A 1 80 ? 7.624 -5.850 -5.7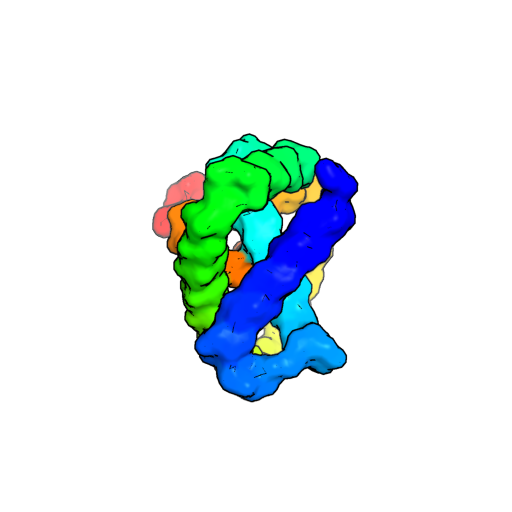18 1.00 96.38 80 TRP A O 1
ATOM 686 N N . ALA A 1 81 ? 8.136 -5.405 -7.859 1.00 96.12 81 ALA A N 1
ATOM 687 C CA . ALA A 1 81 ? 6.926 -5.969 -8.452 1.00 96.12 81 ALA A CA 1
ATOM 688 C C . ALA A 1 81 ? 6.793 -7.466 -8.148 1.00 96.12 81 ALA A C 1
ATOM 690 O O . ALA A 1 81 ? 5.705 -7.922 -7.799 1.00 96.12 81 ALA A O 1
ATOM 691 N N . SER A 1 82 ? 7.897 -8.219 -8.196 1.00 95.31 82 SER A N 1
ATOM 692 C CA . SER A 1 82 ? 7.915 -9.643 -7.841 1.00 95.31 82 SER A CA 1
ATOM 693 C C . SER A 1 82 ? 7.489 -9.877 -6.384 1.00 95.31 82 SER A C 1
ATOM 695 O O . SER A 1 82 ? 6.635 -10.722 -6.099 1.00 95.31 82 SER A O 1
ATOM 697 N N . MET A 1 83 ? 8.012 -9.070 -5.454 1.00 96.12 83 MET A N 1
ATOM 698 C CA . MET A 1 83 ? 7.676 -9.149 -4.032 1.00 96.12 83 MET A CA 1
ATOM 699 C C . MET A 1 83 ? 6.226 -8.724 -3.783 1.00 96.12 83 MET A C 1
ATOM 701 O O . MET A 1 83 ? 5.505 -9.381 -3.028 1.00 96.12 83 MET A O 1
ATOM 705 N N . TRP A 1 84 ? 5.782 -7.650 -4.443 1.00 97.50 84 TRP A N 1
ATOM 706 C CA . TRP A 1 84 ? 4.405 -7.172 -4.373 1.00 97.50 84 TRP A CA 1
ATOM 707 C C . TRP A 1 84 ? 3.420 -8.234 -4.874 1.00 97.50 84 TRP A C 1
ATOM 709 O O . TRP A 1 84 ? 2.429 -8.512 -4.200 1.00 97.50 84 TRP A O 1
ATOM 719 N N . LEU A 1 85 ? 3.717 -8.890 -6.001 1.00 95.44 85 LEU A N 1
ATOM 720 C CA . LEU A 1 85 ? 2.880 -9.943 -6.580 1.00 95.44 85 LEU A CA 1
ATOM 721 C C . LEU A 1 85 ? 2.743 -11.158 -5.664 1.00 95.44 85 LEU A C 1
ATOM 723 O O . LEU A 1 85 ? 1.641 -11.691 -5.534 1.00 95.44 85 LEU A O 1
ATOM 727 N N . ASN A 1 86 ? 3.823 -11.587 -5.008 1.00 94.69 86 ASN A N 1
ATOM 728 C CA . ASN A 1 86 ? 3.763 -12.692 -4.047 1.00 94.69 86 ASN A CA 1
ATOM 729 C C . ASN A 1 86 ? 2.762 -12.385 -2.925 1.00 94.69 86 ASN A C 1
ATOM 731 O O . ASN A 1 86 ? 1.839 -13.158 -2.668 1.00 94.69 86 ASN A O 1
ATOM 735 N N . LYS A 1 87 ? 2.871 -11.187 -2.351 1.00 94.62 87 LYS A N 1
ATOM 736 C CA . LYS A 1 87 ? 1.977 -10.684 -1.306 1.00 94.62 87 LYS A CA 1
ATOM 737 C C . LYS A 1 87 ? 0.536 -10.483 -1.796 1.00 94.62 87 LYS A C 1
ATOM 739 O O . LYS A 1 87 ? -0.418 -10.761 -1.070 1.00 94.62 87 LYS A O 1
ATOM 744 N N . TRP A 1 88 ? 0.350 -10.024 -3.031 1.00 93.50 88 TRP A N 1
ATOM 745 C CA . TRP A 1 88 ? -0.968 -9.893 -3.653 1.00 93.50 88 TRP A CA 1
ATOM 746 C C . TRP A 1 88 ? -1.658 -11.254 -3.819 1.00 93.50 88 TRP A C 1
ATOM 748 O O . TRP A 1 88 ? -2.825 -11.401 -3.453 1.00 93.50 88 TRP A O 1
ATOM 758 N N . ARG A 1 89 ? -0.939 -12.271 -4.313 1.00 91.25 89 ARG A N 1
ATOM 759 C CA . ARG A 1 89 ? -1.470 -13.635 -4.498 1.00 91.25 89 ARG A CA 1
ATOM 760 C C . ARG A 1 89 ? -1.930 -14.252 -3.180 1.00 91.25 89 ARG A C 1
ATOM 762 O O . ARG A 1 89 ? -3.007 -14.845 -3.142 1.00 91.25 89 ARG A O 1
ATOM 769 N N . GLU A 1 90 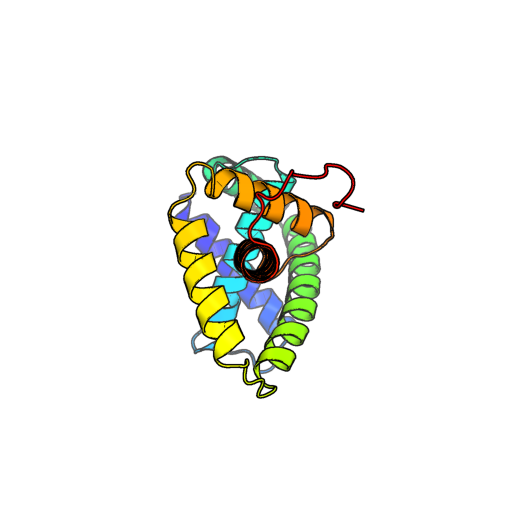? -1.156 -14.079 -2.108 1.00 90.19 90 GLU A N 1
ATOM 770 C CA . GLU A 1 90 ? -1.547 -14.500 -0.756 1.00 90.19 90 GLU A CA 1
ATOM 771 C C . GLU A 1 90 ? -2.897 -13.888 -0.359 1.00 90.19 90 GLU A C 1
ATOM 773 O O . GLU A 1 90 ? -3.814 -14.599 0.053 1.00 90.19 90 GLU A O 1
ATOM 778 N N . ARG A 1 91 ? -3.058 -12.576 -0.557 1.00 87.62 91 ARG A N 1
ATOM 779 C CA . ARG A 1 91 ? -4.274 -11.844 -0.178 1.00 87.62 91 ARG A CA 1
ATOM 780 C C . ARG A 1 91 ? -5.488 -12.227 -1.011 1.00 87.62 91 ARG A C 1
ATOM 782 O O . ARG A 1 91 ? -6.549 -12.473 -0.446 1.00 87.62 91 ARG A O 1
ATOM 789 N N . VAL A 1 92 ? -5.347 -12.326 -2.332 1.00 83.69 92 VAL A N 1
ATOM 790 C CA . VAL A 1 92 ? -6.454 -12.741 -3.209 1.00 83.69 92 VAL A CA 1
ATOM 791 C C . VAL A 1 92 ? -6.913 -14.162 -2.878 1.00 83.69 92 VAL A C 1
ATOM 793 O O . VAL A 1 92 ? -8.113 -14.423 -2.871 1.00 83.69 92 VAL A O 1
ATOM 796 N N . ARG A 1 93 ? -5.988 -15.064 -2.522 1.00 82.88 93 ARG A N 1
ATOM 797 C CA . ARG A 1 93 ? -6.322 -16.423 -2.073 1.00 82.88 93 ARG A CA 1
ATOM 798 C C . ARG A 1 93 ? -7.083 -16.441 -0.744 1.00 82.88 93 ARG A C 1
ATOM 800 O O . ARG A 1 93 ? -7.973 -17.265 -0.557 1.00 82.88 93 ARG A O 1
ATOM 807 N N . VAL A 1 94 ? -6.746 -15.553 0.188 1.00 76.50 94 VAL A N 1
ATOM 808 C CA . VAL A 1 94 ? -7.508 -15.420 1.439 1.00 76.50 94 VAL A CA 1
ATOM 809 C C . VAL A 1 94 ? -8.911 -14.881 1.154 1.00 76.50 94 VAL A C 1
ATOM 811 O O . VAL A 1 94 ? -9.881 -15.446 1.644 1.00 76.50 94 VAL A O 1
ATOM 814 N N . LEU A 1 95 ? -9.039 -13.850 0.312 1.00 71.81 95 LEU A N 1
ATOM 815 C CA . LEU A 1 95 ? -10.332 -13.243 -0.035 1.00 71.81 95 LEU A CA 1
ATOM 816 C C . LEU A 1 95 ? -11.270 -14.187 -0.799 1.00 71.81 95 LEU A C 1
ATOM 81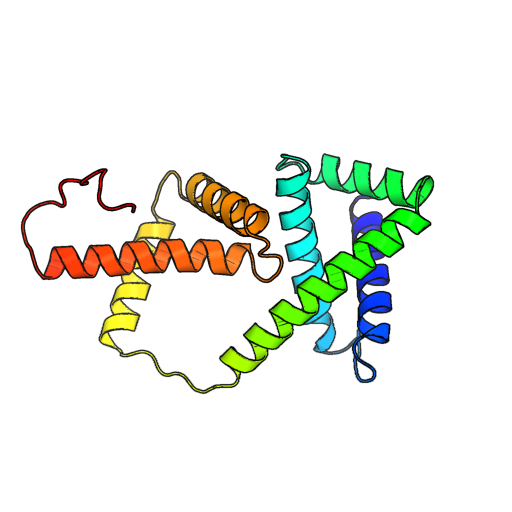8 O O . LEU A 1 95 ? -12.486 -14.038 -0.703 1.00 71.81 95 LEU A O 1
ATOM 822 N N . SER A 1 96 ? -10.738 -15.161 -1.542 1.00 69.00 96 SER A N 1
ATOM 823 C CA . SER A 1 96 ? -11.553 -16.193 -2.195 1.00 69.00 96 SER A CA 1
ATOM 824 C C . SER A 1 96 ? -12.064 -17.264 -1.228 1.00 69.00 96 SER A C 1
ATOM 826 O O . SER A 1 96 ? -12.942 -18.050 -1.587 1.00 69.00 96 SER A O 1
ATOM 828 N N . THR A 1 97 ? -11.557 -17.291 0.007 1.00 74.81 97 THR A N 1
ATOM 829 C CA . THR A 1 97 ? -12.045 -18.181 1.058 1.00 74.81 97 THR A CA 1
ATOM 830 C C . THR A 1 97 ? -13.212 -17.500 1.766 1.00 74.81 97 THR A C 1
ATOM 832 O O . THR A 1 97 ? -13.062 -16.423 2.339 1.00 74.81 97 THR A O 1
ATOM 835 N N . LYS A 1 98 ? -14.403 -18.106 1.715 1.00 64.38 98 LYS A N 1
ATOM 836 C CA . LYS A 1 98 ? -15.609 -17.519 2.307 1.00 64.38 98 LYS A CA 1
ATOM 837 C C . LYS A 1 98 ? -15.487 -17.515 3.835 1.00 64.38 98 LYS A C 1
ATOM 839 O O . LYS A 1 98 ? -15.678 -18.541 4.480 1.00 64.38 98 LYS A O 1
ATOM 844 N N . PHE A 1 99 ? -15.148 -16.361 4.399 1.00 72.75 99 PHE A N 1
ATOM 845 C CA . PHE A 1 99 ? -15.100 -16.133 5.838 1.00 72.75 99 PHE A CA 1
ATOM 846 C C . PHE A 1 99 ? -16.236 -15.195 6.236 1.00 72.75 99 PHE A C 1
ATOM 848 O O . PHE A 1 99 ? -16.303 -14.055 5.776 1.00 72.75 99 PHE A O 1
ATOM 855 N N . GLU A 1 100 ? -17.143 -15.685 7.077 1.00 77.12 100 GLU A N 1
ATOM 856 C CA . GLU A 1 100 ? -18.241 -14.891 7.622 1.00 77.12 100 GLU A CA 1
ATOM 857 C C . GLU A 1 100 ? -17.897 -14.488 9.055 1.00 77.12 100 GLU A C 1
ATOM 859 O O . GLU A 1 100 ? -17.655 -15.325 9.925 1.00 77.12 100 GLU A O 1
ATOM 864 N N . MET A 1 101 ? -17.842 -13.179 9.290 1.00 76.88 101 MET A N 1
ATOM 865 C CA . MET A 1 101 ? -17.571 -12.626 10.610 1.00 76.88 101 MET A CA 1
ATOM 866 C C . MET A 1 101 ? -18.828 -12.683 11.489 1.00 76.88 101 MET A C 1
ATOM 868 O O . MET A 1 101 ? -19.904 -12.319 11.008 1.00 76.88 101 MET A O 1
ATOM 872 N N . PRO A 1 102 ? -18.716 -13.047 12.782 1.00 85.81 102 PRO A N 1
ATOM 873 C CA . PRO A 1 102 ? -19.847 -13.000 13.706 1.00 85.81 102 PRO A CA 1
ATOM 874 C C . PRO A 1 102 ? -20.492 -11.606 13.749 1.00 85.81 102 PRO A C 1
ATOM 876 O O . PRO A 1 102 ? -19.788 -10.592 13.800 1.00 85.81 102 PRO A O 1
ATOM 879 N N . SER A 1 103 ? -21.826 -11.542 13.786 1.00 83.06 103 SER A N 1
ATOM 880 C CA . SER A 1 103 ? -22.599 -10.285 13.781 1.00 83.06 103 SER A CA 1
ATOM 881 C C . SER A 1 103 ? -22.180 -9.315 14.890 1.00 83.06 103 SER A C 1
ATOM 883 O O . SER A 1 103 ? -22.031 -8.115 14.658 1.00 83.06 103 SER A O 1
ATOM 885 N N . ASP A 1 104 ? -21.911 -9.840 16.083 1.00 83.62 104 ASP A N 1
ATOM 886 C CA . ASP A 1 104 ? -21.504 -9.043 17.243 1.00 83.62 104 ASP A CA 1
ATOM 887 C C . ASP A 1 104 ? -20.126 -8.409 17.049 1.00 83.62 104 ASP A C 1
ATOM 889 O O . ASP A 1 104 ? -19.853 -7.309 17.536 1.00 83.62 104 ASP A O 1
ATOM 893 N N . TYR A 1 105 ? -19.237 -9.100 16.333 1.00 85.25 105 TYR A N 1
ATOM 894 C CA . TYR A 1 105 ? -17.930 -8.566 15.975 1.00 85.25 105 TYR A CA 1
ATOM 895 C C . TYR A 1 105 ? -18.061 -7.489 14.892 1.00 85.25 105 TYR A C 1
ATOM 897 O O . TYR A 1 105 ? -17.435 -6.433 14.996 1.00 85.25 105 TYR A O 1
ATOM 905 N N . MET A 1 106 ? -18.937 -7.698 13.905 1.00 86.94 106 MET A N 1
ATOM 906 C CA . MET A 1 106 ? -19.223 -6.717 12.853 1.00 86.94 106 MET A CA 1
ATOM 907 C C . MET A 1 106 ? -19.723 -5.383 13.420 1.00 86.94 106 MET A C 1
ATOM 909 O O . MET A 1 106 ? -19.241 -4.321 13.018 1.00 86.94 106 MET A O 1
ATOM 913 N N . GLU A 1 107 ? -20.630 -5.415 14.398 1.00 89.38 107 GLU A N 1
ATOM 914 C CA . GLU A 1 107 ? -21.133 -4.197 15.041 1.00 89.38 107 GLU A CA 1
ATOM 915 C C . GLU A 1 107 ? -20.032 -3.456 15.816 1.00 89.38 107 GLU A C 1
ATOM 917 O O . GLU A 1 107 ? -19.961 -2.224 15.796 1.00 89.38 107 GLU A O 1
ATOM 922 N N . LYS A 1 108 ? -19.106 -4.189 16.442 1.00 88.38 108 LYS A N 1
ATOM 923 C CA . LYS A 1 108 ? -17.945 -3.596 17.126 1.00 88.38 108 LYS A CA 1
ATOM 924 C C . LYS A 1 108 ? -16.978 -2.946 16.151 1.00 88.38 108 LYS A C 1
ATOM 926 O O . LYS A 1 108 ? -16.569 -1.813 16.385 1.00 88.38 108 LYS A O 1
ATOM 931 N N . VAL A 1 109 ? -16.657 -3.613 15.043 1.00 91.56 109 VAL A N 1
ATOM 932 C CA . VAL A 1 109 ? -15.835 -3.032 13.970 1.00 91.56 109 VAL A CA 1
ATOM 933 C C . VAL A 1 109 ? -16.488 -1.764 13.426 1.00 91.56 109 VAL A C 1
ATOM 935 O O . VAL A 1 109 ? -15.807 -0.766 13.201 1.00 91.56 109 VAL A O 1
ATOM 938 N N . ARG A 1 110 ? -17.816 -1.754 13.268 1.00 92.94 110 ARG A N 1
ATOM 939 C CA . ARG A 1 110 ? -18.558 -0.567 12.830 1.00 92.94 110 ARG A CA 1
ATOM 940 C C . ARG A 1 110 ? -18.431 0.590 13.823 1.00 92.94 110 ARG A C 1
ATOM 942 O O . ARG A 1 110 ? -18.181 1.717 13.402 1.00 92.94 110 ARG A O 1
ATOM 949 N N . LYS A 1 111 ? -18.563 0.330 15.129 1.00 94.12 1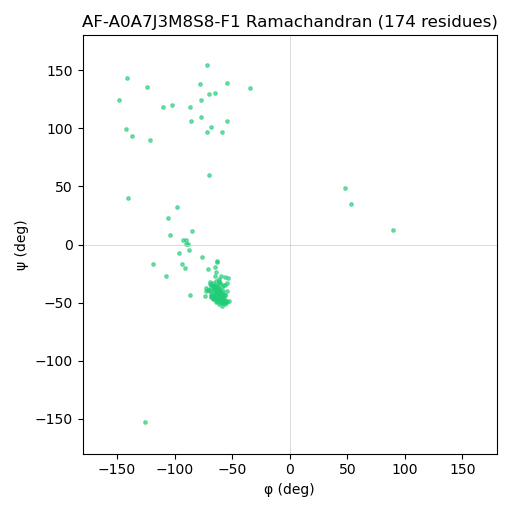11 LYS A N 1
ATOM 950 C CA . LYS A 1 111 ? -18.335 1.337 16.183 1.00 94.12 111 LYS A CA 1
ATOM 951 C C . LYS A 1 111 ? -16.886 1.836 16.186 1.00 94.12 111 LYS A C 1
ATOM 953 O O . LYS A 1 111 ? -16.662 3.040 16.228 1.00 94.12 111 LYS A O 1
ATOM 958 N N . ALA A 1 112 ? -15.918 0.930 16.070 1.00 95.06 112 ALA A N 1
ATOM 959 C CA . ALA A 1 112 ? -14.498 1.259 16.016 1.00 95.06 112 ALA A CA 1
ATOM 960 C C . ALA A 1 112 ? -14.139 2.132 14.805 1.00 95.06 112 ALA A C 1
ATOM 962 O O . ALA A 1 112 ? -13.386 3.090 14.954 1.00 95.06 112 ALA A O 1
ATOM 963 N N . ARG A 1 113 ? -14.729 1.867 13.629 1.00 95.81 113 ARG A N 1
ATOM 964 C CA . ARG A 1 113 ? -14.581 2.722 12.439 1.00 95.81 113 ARG A CA 1
ATOM 965 C C . ARG A 1 113 ? -15.054 4.148 12.694 1.00 95.81 113 ARG A C 1
ATOM 967 O O . ARG A 1 113 ? -14.347 5.070 12.314 1.00 95.81 113 ARG A O 1
ATOM 974 N N . LYS A 1 114 ? -16.206 4.329 13.350 1.00 95.94 114 LYS A N 1
ATOM 975 C CA . LYS A 1 114 ? -16.710 5.668 13.701 1.00 95.94 114 LYS A CA 1
ATOM 976 C C . LYS A 1 114 ? -15.746 6.399 14.630 1.00 95.94 114 LYS A C 1
ATOM 978 O O . LYS A 1 114 ? -15.320 7.497 14.311 1.00 95.94 114 LYS A O 1
ATOM 983 N N . ILE A 1 115 ? -15.315 5.734 15.705 1.00 95.06 115 ILE A N 1
ATOM 984 C CA . ILE A 1 115 ? -14.329 6.296 16.639 1.00 95.06 115 ILE A CA 1
ATOM 985 C C . ILE A 1 115 ? -13.060 6.711 15.892 1.00 95.06 115 ILE A C 1
ATOM 987 O O . ILE A 1 115 ? -12.608 7.836 16.049 1.00 95.06 115 ILE A O 1
ATOM 991 N N . TYR A 1 116 ? -12.514 5.836 15.044 1.00 95.94 116 TYR A N 1
ATOM 992 C CA . TYR A 1 116 ? -11.324 6.142 14.250 1.00 95.94 116 TYR A CA 1
ATOM 993 C C . TYR A 1 116 ? -11.528 7.333 13.300 1.00 95.94 116 TYR A C 1
ATOM 995 O O . TYR A 1 116 ? -10.631 8.159 13.142 1.00 95.94 116 TYR A O 1
ATOM 1003 N N . GLN A 1 117 ? -12.703 7.449 12.675 1.00 95.06 117 GLN A N 1
ATOM 1004 C CA . GLN A 1 117 ? -13.027 8.563 11.780 1.00 95.06 117 GLN A CA 1
ATOM 1005 C C . GLN A 1 117 ? -13.061 9.913 12.504 1.00 95.06 117 GLN A C 1
ATOM 1007 O O . GLN A 1 117 ? -12.633 10.905 11.903 1.00 95.06 117 GLN A O 1
ATOM 1012 N N . ASP A 1 118 ? -13.505 9.914 13.761 1.00 95.56 118 ASP A N 1
ATOM 1013 C CA . ASP A 1 118 ? -13.650 11.095 14.617 1.00 95.56 118 ASP A CA 1
ATOM 1014 C C . ASP A 1 118 ? -12.362 11.446 15.395 1.00 95.56 118 ASP A C 1
ATOM 1016 O O . ASP A 1 118 ? -12.308 12.471 16.074 1.00 95.56 118 ASP A O 1
ATOM 1020 N N . MET A 1 119 ? -11.304 10.628 15.304 1.00 94.00 119 MET A N 1
ATOM 1021 C CA . MET A 1 119 ? -10.020 10.909 15.956 1.00 94.00 119 MET A CA 1
ATOM 1022 C C . MET A 1 119 ? -9.293 12.089 15.301 1.00 94.00 119 MET A C 1
ATOM 1024 O O . MET A 1 119 ? -9.035 12.083 14.096 1.00 94.00 119 MET A O 1
ATOM 1028 N N . GLU A 1 120 ? -8.866 13.043 16.133 1.00 94.62 120 GLU A N 1
ATOM 1029 C CA . GLU A 1 120 ? -8.092 14.228 15.734 1.00 94.62 120 GLU A CA 1
ATOM 1030 C C . GLU A 1 120 ? -6.801 13.847 14.985 1.00 94.62 120 GLU A C 1
ATOM 1032 O O . GLU A 1 120 ? -6.581 14.295 13.864 1.00 94.62 120 GLU A O 1
ATOM 1037 N N . TYR A 1 121 ? -6.012 12.923 15.546 1.00 93.62 121 TYR A N 1
ATOM 1038 C CA . TYR A 1 121 ? -4.697 12.519 15.020 1.00 93.62 121 TYR A CA 1
ATOM 1039 C C . TYR A 1 121 ? -4.727 11.228 14.177 1.00 93.62 121 TYR A C 1
ATOM 1041 O O . TYR A 1 121 ? -3.800 10.407 14.203 1.00 93.62 121 TYR A O 1
ATOM 1049 N N . LYS A 1 122 ? -5.831 10.966 13.461 1.00 95.12 122 LYS A N 1
ATOM 1050 C CA . LYS A 1 122 ? -6.005 9.709 12.702 1.00 95.12 122 LYS A CA 1
ATOM 1051 C C . LYS A 1 122 ? -4.998 9.540 11.562 1.00 95.12 122 LYS A C 1
ATOM 1053 O O . LYS A 1 122 ? -4.642 8.405 11.230 1.00 95.12 122 LYS A O 1
ATOM 1058 N N . PHE A 1 123 ? -4.561 10.647 10.959 1.00 94.31 123 PHE A N 1
ATOM 1059 C CA . PHE A 1 123 ? -3.621 10.642 9.840 1.00 94.31 123 PHE A CA 1
ATOM 1060 C C . PHE A 1 123 ? -2.208 10.313 10.318 1.00 94.31 123 PHE A C 1
ATOM 1062 O O . PHE A 1 123 ? -1.548 9.459 9.732 1.00 94.31 123 PHE A O 1
ATOM 1069 N N . GLU A 1 124 ? -1.773 10.914 11.421 1.00 95.56 124 GLU A N 1
ATOM 1070 C CA . GLU A 1 124 ? -0.492 10.652 12.071 1.00 95.56 124 GLU A CA 1
ATOM 1071 C C . GLU A 1 124 ? -0.410 9.195 12.516 1.00 95.56 124 GLU A C 1
ATOM 1073 O O . GLU A 1 124 ? 0.562 8.508 12.199 1.00 95.56 124 GLU A O 1
ATOM 1078 N N . LEU A 1 125 ? -1.464 8.692 13.167 1.00 96.50 125 LEU A N 1
ATOM 1079 C CA . LEU A 1 125 ? -1.542 7.296 13.588 1.00 96.50 125 LEU A CA 1
ATOM 1080 C C . LEU A 1 125 ? -1.455 6.337 12.391 1.00 96.50 125 LEU A C 1
ATOM 1082 O O . LEU A 1 125 ? -0.680 5.377 12.422 1.00 96.50 125 LEU A O 1
ATOM 1086 N N . LYS A 1 126 ? -2.199 6.615 11.310 1.00 96.88 126 LYS A N 1
ATOM 1087 C CA . LYS A 1 126 ? -2.130 5.825 10.070 1.00 96.88 126 LYS A CA 1
ATOM 1088 C C . LYS A 1 126 ? -0.727 5.864 9.468 1.00 96.88 126 LYS A C 1
ATOM 1090 O O . LYS A 1 126 ? -0.197 4.815 9.114 1.00 96.88 126 LYS A O 1
ATOM 1095 N N . ASN A 1 127 ? -0.095 7.032 9.410 1.00 96.00 127 ASN A N 1
ATOM 1096 C CA . ASN A 1 127 ? 1.254 7.191 8.868 1.00 96.00 127 ASN A CA 1
ATOM 1097 C C . ASN A 1 127 ? 2.307 6.452 9.704 1.00 96.00 127 ASN A C 1
ATOM 1099 O O . ASN A 1 127 ? 3.216 5.841 9.139 1.00 96.00 127 ASN A O 1
ATOM 1103 N N . MET A 1 128 ? 2.181 6.437 11.034 1.00 96.62 128 MET A N 1
ATOM 1104 C CA . MET A 1 128 ? 3.042 5.631 11.905 1.00 96.62 128 MET A CA 1
ATOM 1105 C C . MET A 1 128 ? 2.902 4.134 11.603 1.00 96.62 128 MET A C 1
ATOM 1107 O O . MET A 1 128 ? 3.912 3.442 11.449 1.00 96.62 128 MET A O 1
ATOM 1111 N N . ALA A 1 129 ? 1.668 3.643 11.457 1.00 97.75 129 ALA A N 1
ATOM 1112 C CA . ALA A 1 129 ? 1.401 2.253 11.101 1.00 97.75 129 ALA A CA 1
ATOM 1113 C C . ALA A 1 129 ? 1.945 1.901 9.703 1.00 97.75 129 ALA A C 1
ATOM 1115 O O . ALA A 1 129 ? 2.636 0.895 9.555 1.00 97.75 129 ALA A O 1
ATOM 1116 N N . ILE A 1 130 ? 1.728 2.759 8.699 1.00 97.94 130 ILE A N 1
ATOM 1117 C CA . ILE A 1 130 ? 2.273 2.606 7.339 1.00 97.94 130 ILE A CA 1
ATOM 1118 C C . ILE A 1 130 ? 3.800 2.498 7.372 1.00 97.94 130 ILE A C 1
ATOM 1120 O O . ILE A 1 130 ? 4.364 1.555 6.816 1.00 97.94 130 ILE A O 1
ATOM 1124 N N . LYS A 1 131 ? 4.484 3.427 8.055 1.00 97.56 131 LYS A N 1
ATOM 1125 C CA . LYS A 1 131 ? 5.951 3.412 8.170 1.00 97.56 131 LYS A CA 1
ATOM 1126 C C . LYS A 1 131 ? 6.444 2.118 8.809 1.00 97.56 131 LYS A C 1
ATOM 1128 O O . LYS A 1 131 ? 7.419 1.535 8.335 1.00 97.56 131 LYS A O 1
ATOM 1133 N N . ARG A 1 132 ? 5.766 1.640 9.858 1.00 97.44 132 ARG A N 1
ATOM 1134 C CA . ARG A 1 132 ? 6.113 0.375 10.514 1.00 97.44 132 ARG A CA 1
ATOM 1135 C C . ARG A 1 132 ? 5.952 -0.816 9.570 1.00 97.44 132 ARG A C 1
ATOM 1137 O O . ARG A 1 132 ? 6.890 -1.599 9.462 1.00 97.44 132 ARG A O 1
ATOM 1144 N N . LEU A 1 133 ? 4.823 -0.914 8.869 1.00 97.75 133 LEU A N 1
ATOM 1145 C CA . LEU A 1 133 ? 4.536 -1.984 7.907 1.00 97.75 133 LEU A CA 1
ATOM 1146 C C . LEU A 1 133 ? 5.577 -2.033 6.784 1.00 97.75 133 LEU A C 1
ATOM 1148 O O . LEU A 1 133 ? 6.176 -3.080 6.544 1.00 97.75 133 LEU A O 1
ATOM 1152 N N . VAL A 1 134 ? 5.873 -0.891 6.158 1.00 97.25 134 VAL A N 1
ATOM 1153 C CA . VAL A 1 134 ? 6.886 -0.806 5.093 1.00 97.25 134 VAL A CA 1
ATOM 1154 C C . VAL A 1 134 ? 8.273 -1.205 5.596 1.00 97.25 134 VAL A C 1
ATOM 1156 O O . VAL A 1 134 ? 9.022 -1.890 4.896 1.00 97.25 134 VAL A O 1
ATOM 1159 N N . ASN A 1 135 ? 8.637 -0.807 6.815 1.00 96.00 135 ASN A N 1
ATOM 1160 C CA . ASN A 1 135 ? 9.922 -1.180 7.409 1.00 96.00 135 ASN A CA 1
ATOM 1161 C C . ASN A 1 135 ? 9.999 -2.660 7.806 1.00 96.00 135 ASN A C 1
ATOM 1163 O O . ASN A 1 135 ? 11.098 -3.193 7.901 1.00 96.00 135 ASN A O 1
ATOM 1167 N N . GLN A 1 136 ? 8.859 -3.327 7.984 1.00 95.88 136 GLN A N 1
ATOM 1168 C CA . GLN A 1 136 ? 8.766 -4.775 8.186 1.00 95.88 136 GLN A CA 1
ATOM 1169 C C . GLN A 1 136 ? 8.621 -5.563 6.873 1.00 95.88 136 GLN A C 1
ATOM 1171 O O . GLN A 1 136 ? 8.500 -6.784 6.906 1.00 95.88 136 GLN A O 1
ATOM 1176 N N . GLY A 1 137 ? 8.670 -4.890 5.720 1.00 94.25 137 GLY A N 1
ATOM 1177 C CA . GLY A 1 137 ? 8.634 -5.533 4.407 1.00 94.25 137 GLY A CA 1
ATOM 1178 C C . GLY A 1 137 ? 7.234 -5.723 3.826 1.00 94.25 137 GLY A C 1
ATOM 1179 O O . GLY A 1 137 ? 7.090 -6.437 2.835 1.00 94.25 137 GLY A O 1
ATOM 1180 N N . GLU A 1 138 ? 6.203 -5.087 4.389 1.00 95.94 138 GLU A N 1
ATOM 1181 C CA . GLU A 1 138 ? 4.901 -5.047 3.729 1.00 95.94 138 GLU A CA 1
ATOM 1182 C C . GLU A 1 138 ? 4.893 -4.036 2.585 1.00 95.94 138 GLU A C 1
ATOM 1184 O O . GLU A 1 138 ? 5.202 -2.857 2.757 1.00 95.94 138 GLU A O 1
ATOM 1189 N N . LEU A 1 139 ? 4.542 -4.531 1.398 1.00 95.56 139 LEU A N 1
ATOM 1190 C CA . LEU A 1 139 ? 4.579 -3.772 0.147 1.00 95.56 139 LEU A CA 1
ATOM 1191 C C . LEU A 1 139 ? 3.212 -3.641 -0.513 1.00 95.56 139 LEU A C 1
ATOM 1193 O O . LEU A 1 139 ? 3.067 -2.818 -1.398 1.00 95.56 139 LEU A O 1
ATOM 1197 N N . CYS A 1 140 ? 2.229 -4.454 -0.128 1.00 96.31 140 CYS A N 1
ATOM 1198 C CA . CYS A 1 140 ? 0.954 -4.562 -0.833 1.00 96.31 140 CYS A CA 1
ATOM 1199 C C . CYS A 1 140 ? -0.218 -4.283 0.119 1.00 96.31 140 CYS A C 1
ATOM 1201 O O . CYS A 1 140 ? -0.232 -4.772 1.249 1.00 96.31 140 CYS A O 1
ATOM 1203 N N . MET A 1 141 ? -1.193 -3.494 -0.342 1.00 94.81 141 MET A N 1
ATOM 1204 C CA . MET A 1 141 ? -2.343 -2.998 0.421 1.00 94.81 141 MET A CA 1
ATOM 1205 C C . MET A 1 141 ? -1.956 -2.282 1.727 1.00 94.81 141 MET A C 1
ATOM 1207 O O . MET A 1 141 ? -2.673 -2.372 2.725 1.00 94.81 141 MET A O 1
ATOM 1211 N N . ILE A 1 142 ? -0.828 -1.565 1.734 1.00 96.19 142 ILE A N 1
ATOM 1212 C CA . ILE A 1 142 ? -0.189 -1.051 2.960 1.00 96.19 142 ILE A CA 1
ATOM 1213 C C . ILE A 1 142 ? -1.156 -0.160 3.749 1.00 96.19 142 ILE A C 1
ATOM 1215 O O . ILE A 1 142 ? -1.350 -0.348 4.949 1.00 96.19 142 ILE A O 1
ATOM 1219 N N . GLU A 1 143 ? -1.800 0.788 3.066 1.00 96.25 143 GLU A N 1
ATOM 1220 C CA . GLU A 1 143 ? -2.741 1.713 3.699 1.00 96.25 143 GLU A CA 1
ATOM 1221 C C . GLU A 1 143 ? -3.973 1.014 4.274 1.00 96.25 143 GLU A C 1
ATOM 1223 O O . GLU A 1 143 ? -4.429 1.366 5.361 1.00 96.25 143 GLU A O 1
ATOM 1228 N N . PHE A 1 144 ? -4.505 0.030 3.547 1.00 94.44 144 PHE A N 1
ATOM 1229 C CA . PHE A 1 144 ? -5.685 -0.724 3.959 1.00 94.44 144 PHE A CA 1
ATOM 1230 C C . PHE A 1 144 ? -5.388 -1.576 5.194 1.00 94.44 144 PHE A C 1
ATOM 1232 O O . PHE A 1 144 ? -6.199 -1.642 6.117 1.00 94.44 144 PHE A O 1
ATOM 1239 N N . ILE A 1 145 ? -4.216 -2.210 5.236 1.00 94.94 145 ILE A N 1
ATOM 1240 C CA . ILE A 1 145 ? -3.774 -2.992 6.392 1.00 94.94 145 ILE A CA 1
ATOM 1241 C C . ILE A 1 145 ? -3.550 -2.073 7.588 1.00 94.94 145 ILE A C 1
ATOM 1243 O O . ILE A 1 145 ? -4.059 -2.366 8.663 1.00 94.94 145 ILE A O 1
ATOM 1247 N N . ALA A 1 146 ? -2.851 -0.949 7.403 1.00 97.62 146 ALA A N 1
ATOM 1248 C CA . ALA A 1 146 ? -2.619 0.026 8.466 1.00 97.62 146 ALA A CA 1
ATOM 1249 C C . ALA A 1 146 ? -3.936 0.483 9.111 1.00 97.62 146 ALA A C 1
ATOM 1251 O O . ALA A 1 146 ? -4.080 0.446 10.331 1.00 97.62 146 ALA A O 1
ATOM 1252 N N . GLU A 1 147 ? -4.913 0.865 8.288 1.00 96.81 147 GLU A N 1
ATOM 1253 C CA . GLU A 1 147 ? -6.222 1.314 8.754 1.00 96.81 147 GLU A CA 1
ATOM 1254 C C . GLU A 1 147 ? -6.995 0.201 9.476 1.00 96.81 147 GLU A C 1
ATOM 1256 O O . GLU A 1 147 ? -7.510 0.422 10.573 1.00 96.81 147 GLU A O 1
ATOM 1261 N N . ASN A 1 148 ? -7.039 -1.014 8.921 1.00 95.00 148 ASN A N 1
ATOM 1262 C CA . ASN A 1 148 ? -7.747 -2.118 9.569 1.00 95.00 148 ASN A CA 1
ATOM 1263 C C . ASN A 1 148 ? -7.076 -2.576 10.869 1.00 95.00 148 ASN A C 1
ATOM 1265 O O . ASN A 1 148 ? -7.801 -2.900 11.803 1.00 95.00 148 ASN A O 1
ATOM 1269 N N . LEU A 1 149 ? -5.742 -2.550 10.972 1.00 96.12 149 LEU A N 1
ATOM 1270 C CA . LEU A 1 149 ? -5.036 -2.842 12.226 1.00 96.12 149 LEU A CA 1
ATOM 1271 C C . LEU A 1 149 ? -5.438 -1.857 13.330 1.00 96.12 149 LEU A C 1
ATOM 1273 O O . LEU A 1 149 ? -5.719 -2.264 14.455 1.00 96.12 149 LEU A O 1
ATOM 1277 N N . ILE A 1 150 ? -5.526 -0.564 13.005 1.00 96.69 150 ILE A N 1
ATOM 1278 C CA . ILE A 1 150 ? -5.971 0.464 13.955 1.00 96.69 150 ILE A CA 1
ATOM 1279 C C . ILE A 1 150 ? -7.420 0.208 14.386 1.00 96.69 150 ILE A C 1
ATOM 1281 O O . ILE A 1 150 ? -7.723 0.200 15.581 1.00 96.69 150 ILE A O 1
ATOM 1285 N N . ILE A 1 151 ? -8.317 -0.029 13.426 1.00 95.94 151 ILE A N 1
ATOM 1286 C CA . ILE A 1 151 ? -9.735 -0.307 13.695 1.00 95.94 151 ILE A CA 1
ATOM 1287 C C . ILE A 1 151 ? -9.892 -1.560 14.560 1.00 95.94 151 ILE A C 1
ATOM 1289 O O . ILE A 1 151 ? -10.699 -1.567 15.491 1.00 95.94 151 ILE A O 1
ATOM 1293 N N . GLU A 1 152 ? -9.133 -2.615 14.277 1.00 93.12 152 GLU A N 1
ATOM 1294 C CA . GLU A 1 152 ? -9.163 -3.860 15.036 1.00 93.12 152 GLU A CA 1
ATOM 1295 C C . GLU A 1 152 ? -8.714 -3.641 16.486 1.00 93.12 152 GLU A C 1
ATOM 1297 O O . GLU A 1 152 ? -9.377 -4.111 17.413 1.00 93.12 152 GLU A O 1
ATOM 1302 N N . GLU A 1 153 ? -7.651 -2.867 16.708 1.00 94.19 153 GLU A N 1
ATOM 1303 C CA . GLU A 1 153 ? -7.194 -2.536 18.059 1.00 94.19 153 GLU A CA 1
ATOM 1304 C C . GLU A 1 153 ? -8.194 -1.672 18.834 1.00 94.19 153 GLU A C 1
ATOM 1306 O O . GLU A 1 153 ? -8.411 -1.891 20.030 1.00 94.19 153 GLU A O 1
ATOM 1311 N N . ILE A 1 154 ? -8.884 -0.742 18.170 1.00 93.56 154 ILE A N 1
ATOM 1312 C CA . ILE A 1 154 ? -9.994 -0.001 18.784 1.00 93.56 154 ILE A CA 1
ATOM 1313 C C . ILE A 1 154 ? -11.135 -0.967 19.143 1.00 93.56 154 ILE A C 1
ATOM 1315 O O . ILE A 1 154 ? -11.637 -0.933 20.268 1.00 93.56 154 ILE A O 1
ATOM 1319 N N . ALA A 1 155 ? -11.517 -1.875 18.240 1.00 91.38 155 ALA A N 1
ATOM 1320 C CA . ALA A 1 155 ? -12.585 -2.848 18.478 1.00 91.38 155 ALA A CA 1
ATOM 1321 C C . ALA A 1 155 ? -12.274 -3.788 19.660 1.00 91.38 155 ALA A C 1
ATOM 1323 O O . ALA A 1 155 ? -13.148 -4.043 20.495 1.00 91.38 155 ALA A O 1
ATOM 1324 N N . LYS A 1 156 ? -11.021 -4.249 19.790 1.00 88.44 156 LYS A N 1
ATOM 1325 C CA . LYS A 1 156 ? -10.541 -5.039 20.942 1.00 88.44 156 LYS A CA 1
ATOM 1326 C C . LYS A 1 156 ? -10.633 -4.259 22.253 1.00 88.44 156 LYS A C 1
ATOM 1328 O O . LYS A 1 156 ? -10.963 -4.833 23.292 1.00 88.44 156 LYS A O 1
ATOM 1333 N N . ARG A 1 157 ? -10.369 -2.950 22.232 1.00 86.62 157 ARG A N 1
ATOM 1334 C CA . ARG A 1 157 ? -10.477 -2.092 23.424 1.00 86.62 157 ARG A CA 1
ATOM 1335 C C . ARG A 1 157 ? -11.928 -1.867 23.844 1.00 86.62 157 ARG A C 1
ATOM 1337 O O . ARG A 1 157 ? -12.205 -1.973 25.034 1.00 86.62 157 ARG A O 1
ATOM 1344 N N . ILE A 1 158 ? -12.855 -1.697 22.896 1.00 83.44 158 ILE A N 1
ATOM 1345 C CA . ILE A 1 158 ? -14.303 -1.662 23.186 1.00 83.44 158 ILE A CA 1
ATOM 1346 C C . ILE A 1 158 ? -14.736 -2.949 23.909 1.00 83.44 158 ILE A C 1
ATOM 1348 O O . ILE A 1 158 ? -15.430 -2.888 24.921 1.00 83.44 158 ILE A O 1
ATOM 1352 N N . GLN A 1 159 ? -14.259 -4.118 23.456 1.00 62.66 159 GLN A N 1
ATOM 1353 C CA . GLN A 1 159 ? -14.567 -5.408 24.089 1.00 62.66 159 GLN A CA 1
ATOM 1354 C C . GLN A 1 159 ? -14.101 -5.494 25.553 1.00 62.66 159 GLN A C 1
ATOM 1356 O O . GLN A 1 159 ? -14.753 -6.162 26.357 1.00 62.66 159 GLN A O 1
ATOM 1361 N N . LYS A 1 160 ? -12.982 -4.848 25.905 1.00 59.19 160 LYS A N 1
ATOM 1362 C CA . LYS A 1 160 ? -12.489 -4.797 27.290 1.00 59.19 160 LYS A CA 1
ATOM 1363 C C . LYS A 1 160 ? -13.348 -3.881 28.165 1.00 59.19 160 LYS A C 1
ATOM 1365 O O . LYS A 1 160 ? -13.597 -4.235 29.311 1.00 59.19 160 LYS A O 1
ATOM 1370 N N . THR A 1 161 ? -13.833 -2.761 27.629 1.00 56.88 161 THR A N 1
ATOM 1371 C CA . THR A 1 161 ? -14.690 -1.812 28.360 1.00 56.88 161 THR A CA 1
ATOM 1372 C C . THR A 1 161 ? -16.093 -2.366 28.621 1.00 56.88 161 THR A C 1
ATOM 1374 O O . THR A 1 161 ? -16.588 -2.223 29.733 1.00 56.88 161 THR A O 1
ATOM 1377 N N . ASP A 1 162 ? -16.697 -3.091 27.672 1.00 55.94 162 ASP A N 1
ATOM 1378 C CA . ASP A 1 162 ? -17.997 -3.759 27.894 1.00 55.94 162 ASP A CA 1
ATOM 1379 C C . ASP A 1 162 ? -17.926 -4.847 28.985 1.00 55.94 162 ASP A C 1
ATOM 1381 O O . ASP A 1 162 ? -18.936 -5.184 29.599 1.00 55.94 162 ASP A O 1
ATOM 1385 N N . LYS A 1 163 ? -16.735 -5.408 29.240 1.00 52.44 163 LYS A N 1
ATOM 1386 C CA . LYS A 1 163 ? -16.509 -6.411 30.294 1.00 52.44 163 LYS A CA 1
ATOM 1387 C C . LYS A 1 163 ? -16.045 -5.820 31.625 1.00 52.44 163 LYS A C 1
ATOM 1389 O O . LYS A 1 163 ? -16.143 -6.510 32.630 1.00 52.44 163 LYS A O 1
ATOM 1394 N N . ASN A 1 164 ? -15.560 -4.579 31.640 1.00 45.12 164 ASN A N 1
ATOM 1395 C CA . ASN A 1 164 ? -15.095 -3.885 32.836 1.00 45.12 164 ASN A CA 1
ATOM 1396 C C . ASN A 1 164 ? -15.486 -2.406 32.753 1.00 45.12 164 ASN A C 1
ATOM 1398 O O . ASN A 1 164 ? -14.790 -1.595 32.140 1.00 45.12 164 ASN A O 1
ATOM 1402 N N . ALA A 1 165 ? -16.573 -2.056 33.437 1.00 44.03 165 ALA A N 1
ATOM 1403 C CA . ALA A 1 165 ? -16.973 -0.685 33.723 1.00 44.03 165 ALA A CA 1
ATOM 1404 C C . ALA A 1 165 ? -16.023 -0.024 34.744 1.00 44.03 165 ALA A C 1
ATOM 1406 O O . ALA A 1 165 ? -16.451 0.369 35.817 1.00 44.03 165 ALA A O 1
ATOM 1407 N N . LEU A 1 166 ? -14.731 0.083 34.427 1.00 44.75 166 LEU A N 1
ATOM 1408 C CA . LEU A 1 166 ? -13.758 0.955 35.087 1.00 44.75 166 LEU A CA 1
ATOM 1409 C C . LEU A 1 166 ? -12.731 1.366 34.022 1.00 44.75 166 LEU A C 1
ATOM 1411 O O . LEU A 1 166 ? -12.177 0.516 33.327 1.00 44.75 166 LEU A O 1
ATOM 1415 N N . LEU A 1 167 ? -12.555 2.679 33.858 1.00 41.47 167 LEU A N 1
ATOM 1416 C CA . LEU A 1 167 ? -11.711 3.356 32.863 1.00 41.47 167 LEU A CA 1
ATOM 1417 C C . LEU A 1 167 ? -10.420 2.579 32.532 1.00 41.47 167 LEU A C 1
ATOM 1419 O O . LEU A 1 167 ? -9.725 2.150 33.457 1.00 41.47 167 LEU A O 1
ATOM 1423 N N . PRO A 1 168 ? -10.034 2.428 31.248 1.00 44.81 168 PRO A N 1
ATOM 1424 C CA . PRO A 1 168 ? -8.788 1.766 30.917 1.00 44.81 168 PRO A CA 1
ATOM 1425 C C . PRO A 1 168 ? -7.640 2.691 31.312 1.00 44.81 168 PRO A C 1
ATOM 1427 O O . PRO A 1 168 ? -7.256 3.594 30.570 1.00 44.81 168 PRO A O 1
ATOM 1430 N N . MET A 1 169 ? -7.080 2.447 32.494 1.00 42.34 169 MET A N 1
ATOM 1431 C CA . MET A 1 169 ? -5.737 2.882 32.834 1.00 42.34 169 MET A CA 1
ATOM 1432 C C . MET A 1 169 ? -4.832 2.315 31.737 1.00 42.34 169 MET A C 1
ATOM 1434 O O . MET A 1 169 ? -4.664 1.099 31.627 1.00 42.34 169 MET A O 1
ATOM 1438 N N . LEU A 1 170 ? -4.357 3.185 30.843 1.00 46.59 170 LEU A N 1
ATOM 1439 C CA . LEU A 1 170 ? -3.414 2.828 29.791 1.00 46.59 170 LEU A CA 1
ATOM 1440 C C . LEU A 1 170 ? -2.173 2.269 30.483 1.00 46.59 170 LEU A C 1
ATOM 1442 O O . LEU A 1 170 ? -1.344 3.031 30.963 1.00 46.59 170 LEU A O 1
ATOM 1446 N N . ASN A 1 171 ? -2.081 0.943 30.590 1.00 43.88 171 ASN A N 1
ATOM 1447 C CA . ASN A 1 171 ? -0.903 0.291 31.131 1.00 43.88 171 ASN A CA 1
ATOM 1448 C C . ASN A 1 171 ? 0.177 0.317 30.036 1.00 43.88 171 ASN A C 1
ATOM 1450 O O . ASN A 1 171 ? 0.021 -0.390 29.029 1.00 43.88 171 ASN A O 1
ATOM 1454 N N . PRO A 1 172 ? 1.254 1.110 30.198 1.00 46.78 172 PRO A N 1
ATOM 1455 C CA . PRO A 1 172 ? 2.288 1.273 29.175 1.00 46.78 172 PRO A CA 1
ATOM 1456 C C . PRO A 1 172 ? 3.039 -0.031 28.873 1.00 46.78 172 PRO A C 1
ATOM 1458 O O . PRO A 1 172 ? 3.708 -0.133 27.852 1.00 46.78 172 PRO A O 1
ATOM 1461 N N . LEU A 1 173 ? 2.905 -1.041 29.738 1.00 45.06 173 LEU A N 1
ATOM 1462 C CA . LEU A 1 173 ? 3.561 -2.341 29.610 1.00 45.06 173 LEU A CA 1
ATOM 1463 C C . LEU A 1 173 ? 2.740 -3.373 28.824 1.00 45.06 173 LEU A C 1
ATOM 1465 O O . LEU A 1 173 ? 3.192 -4.495 28.644 1.00 45.06 173 LEU A O 1
ATOM 1469 N N . SER A 1 174 ? 1.552 -3.015 28.327 1.00 43.00 174 SER A N 1
ATOM 1470 C CA . SER A 1 174 ? 0.697 -3.927 27.543 1.00 43.00 174 SER A CA 1
ATOM 1471 C C . SER A 1 174 ? 1.021 -3.983 26.037 1.00 43.00 174 SER A C 1
ATOM 1473 O O . SER A 1 174 ? 0.224 -4.516 25.269 1.00 43.00 174 SER A O 1
ATOM 1475 N N . ILE A 1 175 ? 2.161 -3.417 25.613 1.00 41.53 175 ILE A N 1
ATOM 1476 C CA . ILE A 1 175 ? 2.605 -3.319 24.203 1.00 41.53 175 ILE A CA 1
ATOM 1477 C C . ILE A 1 175 ? 3.723 -4.340 23.865 1.00 41.53 175 ILE A C 1
ATOM 1479 O O . ILE A 1 175 ? 4.272 -4.306 22.767 1.00 41.53 175 ILE A O 1
ATOM 1483 N N . TYR A 1 176 ? 4.044 -5.274 24.764 1.00 33.69 176 TYR A N 1
ATOM 1484 C CA . TYR A 1 176 ? 4.973 -6.381 24.488 1.00 33.69 176 TYR A CA 1
ATOM 1485 C C . TYR A 1 176 ? 4.243 -7.713 24.337 1.00 33.69 176 TYR A C 1
ATOM 1487 O O . TYR A 1 176 ? 3.339 -7.979 25.162 1.00 33.69 176 TYR A O 1
#

Radius of gyration: 19.67 Å; Cα contacts (8 Å, |Δi|>4): 109; chains: 1; bounding box: 43×35×56 Å